Protein AF-A0A946NBS6-F1 (afdb_monomer_lite)

Sequence (72 aa):
MTDFNSFRNAVLEDDDLQEQVISIINTATANGSGMGDGIATLAKTYGFTITSDEVYAHQDFLGQDGDLTDFE

Structure (mmCIF, N/CA/C/O backbone):
data_AF-A0A946NBS6-F1
#
_entry.id   AF-A0A946NBS6-F1
#
loop_
_atom_site.group_PDB
_atom_site.id
_atom_site.type_symbol
_atom_site.label_atom_id
_atom_site.label_alt_id
_atom_site.label_comp_id
_atom_site.label_asym_id
_atom_site.label_entity_id
_atom_site.label_seq_id
_atom_site.pdbx_PDB_ins_code
_atom_site.Cartn_x
_atom_site.Cartn_y
_atom_site.Cartn_z
_atom_site.occupancy
_atom_site.B_iso_or_equiv
_atom_site.auth_seq_id
_atom_site.auth_comp_id
_atom_site.auth_asym_id
_atom_site.auth_atom_id
_atom_site.pdbx_PDB_model_num
ATOM 1 N N . MET A 1 1 ? -15.551 -9.218 6.542 1.00 68.88 1 MET A N 1
ATOM 2 C CA . MET A 1 1 ? -14.596 -8.376 5.797 1.00 68.88 1 MET A CA 1
ATOM 3 C C . MET A 1 1 ? -13.213 -8.736 6.302 1.00 68.88 1 MET A C 1
ATOM 5 O O . MET A 1 1 ? -13.071 -8.834 7.513 1.00 68.88 1 MET A O 1
ATOM 9 N N . THR A 1 2 ? -12.267 -9.061 5.422 1.00 87.94 2 THR A N 1
ATOM 10 C CA . THR A 1 2 ? -10.859 -9.253 5.810 1.00 87.94 2 THR A CA 1
ATOM 11 C C . THR A 1 2 ? -10.206 -7.889 6.023 1.00 87.94 2 THR A C 1
ATOM 13 O O . THR A 1 2 ? -10.687 -6.901 5.466 1.00 87.94 2 THR A O 1
ATOM 16 N N . ASP A 1 3 ? -9.112 -7.827 6.782 1.00 90.69 3 ASP A N 1
ATOM 17 C CA . ASP A 1 3 ? -8.336 -6.589 6.946 1.00 90.69 3 ASP A CA 1
ATOM 18 C C . ASP A 1 3 ? -7.855 -6.051 5.596 1.00 90.69 3 ASP A C 1
ATOM 20 O O . ASP A 1 3 ? -7.890 -4.845 5.380 1.00 90.69 3 ASP A O 1
ATOM 24 N N . PHE A 1 4 ? -7.522 -6.941 4.653 1.00 90.69 4 PHE A N 1
ATOM 25 C CA . PHE A 1 4 ? -7.206 -6.560 3.279 1.00 90.69 4 PHE A CA 1
ATOM 26 C C . PHE A 1 4 ? -8.369 -5.850 2.577 1.00 90.69 4 PHE A C 1
ATOM 28 O O . PHE A 1 4 ? -8.173 -4.786 2.002 1.00 90.69 4 PHE A O 1
ATOM 35 N N . ASN A 1 5 ? -9.592 -6.387 2.650 1.00 89.38 5 ASN A N 1
ATOM 36 C CA . ASN A 1 5 ? -10.750 -5.743 2.022 1.00 89.38 5 ASN A CA 1
ATOM 37 C C . ASN A 1 5 ? -11.089 -4.405 2.690 1.00 89.38 5 ASN A C 1
ATOM 39 O O . ASN A 1 5 ? -11.489 -3.469 2.009 1.00 89.38 5 ASN A O 1
ATOM 43 N N . SER A 1 6 ? -10.923 -4.305 4.010 1.00 92.81 6 SER A N 1
ATOM 44 C CA . SER A 1 6 ? -11.119 -3.046 4.734 1.00 92.81 6 SER A CA 1
ATOM 45 C C . SER A 1 6 ? -10.061 -2.006 4.352 1.00 92.81 6 SER A C 1
ATOM 47 O O . SER A 1 6 ? -10.405 -0.850 4.126 1.00 92.81 6 SER A O 1
ATOM 49 N N . PHE A 1 7 ? -8.795 -2.419 4.224 1.00 92.75 7 PHE A N 1
ATOM 50 C CA . PHE A 1 7 ? -7.709 -1.564 3.749 1.00 92.75 7 PHE A CA 1
ATOM 51 C C . PHE A 1 7 ? -7.951 -1.107 2.312 1.00 92.75 7 PHE A C 1
ATOM 53 O O . PHE A 1 7 ? -7.878 0.084 2.043 1.00 92.75 7 PHE A O 1
ATOM 60 N N . ARG A 1 8 ? -8.312 -2.025 1.406 1.00 89.12 8 ARG A N 1
ATOM 61 C CA . ARG A 1 8 ? -8.674 -1.699 0.022 1.00 89.12 8 ARG A CA 1
ATOM 62 C C . ARG A 1 8 ? -9.751 -0.618 -0.024 1.00 89.12 8 ARG A C 1
ATOM 64 O O . ARG A 1 8 ? -9.579 0.360 -0.733 1.00 89.12 8 ARG A O 1
ATOM 71 N N . ASN A 1 9 ? -10.831 -0.771 0.739 1.00 90.69 9 ASN A N 1
ATOM 72 C CA . ASN A 1 9 ? -11.893 0.233 0.7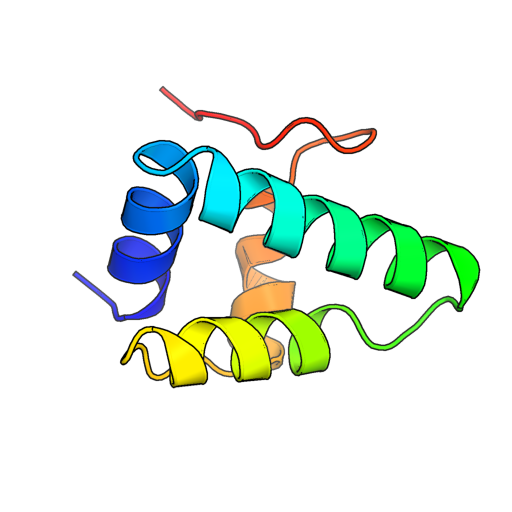70 1.00 90.69 9 ASN A CA 1
ATOM 73 C C . ASN A 1 9 ? -11.393 1.581 1.296 1.00 90.69 9 ASN A C 1
ATOM 75 O O . ASN A 1 9 ? -11.699 2.602 0.699 1.00 90.69 9 ASN A O 1
ATOM 79 N N . ALA A 1 10 ? -10.578 1.587 2.354 1.00 92.44 10 ALA A N 1
ATOM 80 C CA . ALA A 1 10 ? -9.982 2.822 2.859 1.00 92.44 10 ALA A CA 1
ATOM 81 C C . ALA A 1 10 ? -9.117 3.516 1.796 1.00 92.44 10 ALA A C 1
ATOM 83 O O . ALA A 1 10 ? -9.197 4.725 1.649 1.00 92.44 10 ALA A O 1
ATOM 84 N N . VAL A 1 11 ? -8.334 2.758 1.023 1.00 90.31 11 VAL A N 1
ATOM 85 C CA . VAL A 1 11 ? -7.509 3.285 -0.077 1.00 90.31 11 VAL A CA 1
ATOM 86 C C . VAL A 1 11 ? -8.362 3.886 -1.205 1.00 90.31 11 VAL A C 1
ATOM 88 O O . VAL A 1 11 ? -7.917 4.810 -1.872 1.00 90.31 11 VAL A O 1
ATOM 91 N N . LEU A 1 12 ? -9.568 3.370 -1.444 1.00 87.75 12 LEU A N 1
ATOM 92 C CA . LEU A 1 12 ? 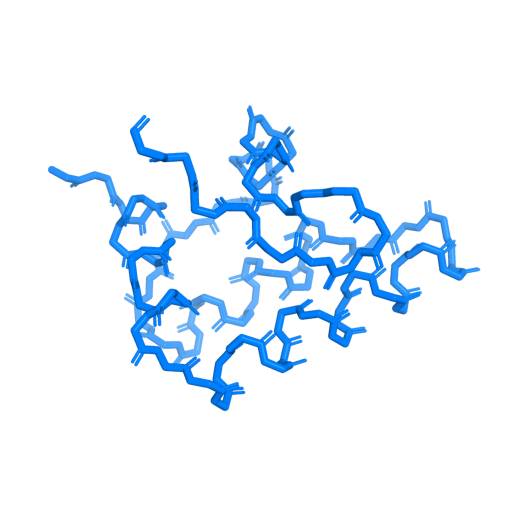-10.487 3.902 -2.460 1.00 87.75 12 LEU A CA 1
ATOM 93 C C . LEU A 1 12 ? -11.281 5.119 -1.959 1.00 87.75 12 LEU A C 1
ATOM 95 O O . LEU A 1 12 ? -11.710 5.947 -2.754 1.00 87.75 12 LEU A O 1
ATOM 99 N N . GLU A 1 13 ? -11.487 5.225 -0.647 1.00 90.88 13 GLU A N 1
ATOM 100 C CA . GLU A 1 13 ? -12.237 6.314 -0.012 1.00 90.88 13 GLU A CA 1
ATOM 101 C C . GLU A 1 13 ? -11.353 7.510 0.404 1.00 90.88 13 GLU A C 1
ATOM 103 O O . GLU A 1 13 ? -11.889 8.570 0.731 1.00 90.88 13 GLU A O 1
ATOM 108 N N . ASP A 1 14 ? -10.024 7.352 0.413 1.00 92.31 14 ASP A N 1
ATOM 109 C CA . ASP A 1 14 ? -9.053 8.339 0.904 1.00 92.31 14 ASP A CA 1
ATOM 110 C C . ASP A 1 14 ? -7.954 8.612 -0.142 1.00 92.31 14 ASP A C 1
ATOM 112 O O . ASP A 1 14 ? -7.052 7.796 -0.349 1.00 92.31 14 ASP A O 1
ATOM 116 N N . ASP A 1 15 ? -8.020 9.792 -0.770 1.00 89.81 15 ASP A N 1
ATOM 117 C CA . ASP A 1 15 ? -7.073 10.255 -1.796 1.00 89.81 15 ASP A CA 1
ATOM 118 C C . ASP A 1 15 ? -5.621 10.340 -1.276 1.00 89.81 15 ASP A C 1
ATOM 120 O O . ASP A 1 15 ? -4.677 10.015 -2.003 1.00 89.81 15 ASP A O 1
ATOM 124 N N . ASP A 1 16 ? -5.414 10.726 -0.010 1.00 92.12 16 ASP A N 1
ATOM 125 C CA . ASP A 1 16 ? -4.074 10.835 0.586 1.00 92.12 16 ASP A CA 1
ATOM 126 C C . ASP A 1 16 ? -3.472 9.438 0.817 1.00 92.12 16 ASP A C 1
ATOM 128 O O . ASP A 1 16 ? -2.261 9.212 0.680 1.00 92.12 16 ASP A O 1
ATOM 132 N N . LEU A 1 17 ? -4.310 8.472 1.199 1.00 92.44 17 LEU A N 1
ATOM 133 C CA . LEU A 1 17 ? -3.905 7.075 1.331 1.00 92.44 17 LEU A CA 1
ATOM 134 C C . LEU A 1 17 ? -3.664 6.436 -0.045 1.00 92.44 17 LEU A C 1
ATOM 136 O O . LEU A 1 17 ? -2.697 5.685 -0.214 1.00 92.44 17 LEU A O 1
ATOM 140 N N . GLN A 1 18 ? -4.494 6.768 -1.031 1.00 90.38 18 GLN A N 1
ATOM 141 C CA . GLN A 1 18 ? -4.326 6.359 -2.420 1.00 90.38 18 GLN A CA 1
ATOM 142 C C . GLN A 1 18 ? -2.977 6.819 -2.984 1.00 90.38 18 GLN A C 1
ATOM 144 O O . GLN A 1 18 ? -2.219 5.995 -3.502 1.00 90.38 18 GLN A O 1
ATOM 149 N N . GLU A 1 19 ? -2.619 8.095 -2.816 1.00 91.69 19 GLU A N 1
ATOM 150 C CA . GLU A 1 19 ? -1.337 8.634 -3.285 1.00 91.69 19 GLU A CA 1
ATOM 151 C C . GLU A 1 19 ? -0.141 7.912 -2.638 1.00 91.69 19 GLU A C 1
ATOM 153 O O . GLU A 1 19 ? 0.847 7.586 -3.307 1.00 91.69 19 GLU A O 1
ATOM 158 N N . GLN A 1 20 ? -0.234 7.581 -1.346 1.00 93.62 20 GLN A N 1
ATOM 159 C CA . GLN A 1 20 ? 0.809 6.824 -0.649 1.00 93.62 20 GLN A CA 1
ATOM 160 C C . GLN A 1 20 ? 0.965 5.401 -1.190 1.00 93.62 20 GLN A C 1
ATOM 162 O O . GLN A 1 20 ? 2.096 4.945 -1.389 1.00 93.62 20 GLN A O 1
ATOM 167 N N . VAL A 1 21 ? -0.141 4.703 -1.462 1.00 91.69 21 VAL A N 1
ATOM 168 C CA . VAL A 1 21 ? -0.109 3.372 -2.086 1.00 91.69 21 VAL A CA 1
ATOM 169 C C . VAL A 1 21 ? 0.533 3.451 -3.472 1.00 91.69 21 VAL A C 1
ATOM 171 O O . VAL A 1 21 ? 1.460 2.689 -3.754 1.00 91.69 21 VAL A O 1
ATOM 174 N N . ILE A 1 22 ? 0.123 4.412 -4.303 1.00 89.94 22 ILE A N 1
ATOM 175 C CA . ILE A 1 22 ? 0.680 4.625 -5.648 1.00 89.94 22 ILE A CA 1
ATOM 176 C C . ILE A 1 22 ? 2.187 4.912 -5.585 1.00 89.94 22 ILE A C 1
ATOM 178 O O . ILE A 1 22 ? 2.971 4.343 -6.348 1.00 89.94 22 ILE A O 1
ATOM 182 N N . SER A 1 23 ? 2.634 5.738 -4.638 1.00 92.31 23 SER A N 1
ATOM 183 C CA . SER A 1 23 ? 4.056 6.041 -4.432 1.00 92.31 23 SER A CA 1
ATOM 184 C C . SER A 1 23 ? 4.884 4.793 -4.093 1.00 92.31 23 SER A C 1
ATOM 186 O O . SER A 1 23 ? 5.980 4.593 -4.637 1.00 92.31 23 SER A O 1
ATOM 188 N N . ILE A 1 24 ? 4.344 3.904 -3.251 1.00 92.62 24 ILE A N 1
ATOM 189 C CA . ILE A 1 24 ? 4.978 2.623 -2.914 1.00 92.62 24 ILE A CA 1
ATOM 190 C C . ILE A 1 24 ? 5.072 1.723 -4.149 1.00 92.62 24 ILE A C 1
ATOM 192 O O . ILE A 1 24 ? 6.139 1.160 -4.397 1.00 92.62 24 ILE A O 1
ATOM 196 N N . ILE A 1 25 ? 4.005 1.617 -4.948 1.00 89.31 25 ILE A N 1
ATOM 197 C CA .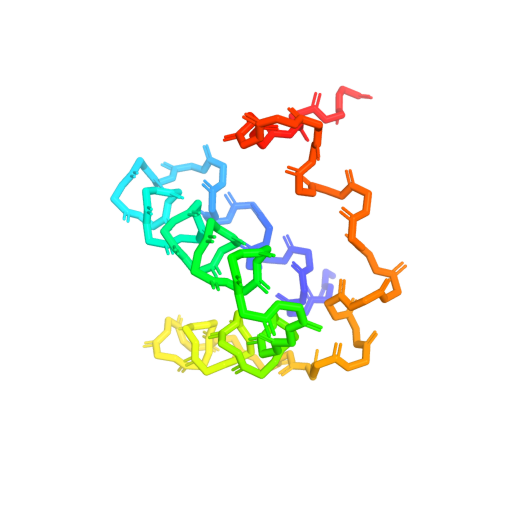 ILE A 1 25 ? 3.992 0.824 -6.189 1.00 89.31 25 ILE A CA 1
ATOM 198 C C . ILE A 1 25 ? 5.032 1.350 -7.180 1.00 89.31 25 ILE A C 1
ATOM 200 O O . ILE A 1 25 ? 5.819 0.568 -7.713 1.00 89.31 25 ILE A O 1
ATOM 204 N N . ASN A 1 26 ? 5.081 2.664 -7.404 1.00 89.00 26 ASN A N 1
ATOM 205 C CA . ASN A 1 26 ? 6.032 3.284 -8.329 1.00 89.00 26 ASN A CA 1
ATOM 206 C C . ASN A 1 26 ? 7.479 3.041 -7.890 1.00 89.00 26 ASN A C 1
ATOM 208 O O . ASN A 1 26 ? 8.332 2.659 -8.695 1.00 89.00 26 ASN A O 1
ATOM 212 N N . THR A 1 27 ? 7.746 3.189 -6.593 1.00 91.88 27 THR A N 1
ATOM 213 C CA . THR A 1 27 ? 9.062 2.908 -6.010 1.00 91.88 27 THR A CA 1
ATOM 214 C C . THR A 1 27 ? 9.426 1.429 -6.143 1.00 91.88 27 THR A C 1
ATOM 216 O O . THR A 1 27 ? 10.547 1.095 -6.528 1.00 91.88 27 THR A O 1
ATOM 219 N N . ALA A 1 28 ? 8.487 0.527 -5.861 1.00 90.69 28 ALA A N 1
ATOM 220 C CA . ALA A 1 28 ? 8.710 -0.909 -5.958 1.00 90.69 28 ALA A CA 1
ATOM 221 C C . ALA A 1 28 ? 8.897 -1.378 -7.406 1.00 90.69 28 ALA A C 1
ATOM 223 O O . ALA A 1 28 ? 9.742 -2.231 -7.661 1.00 90.69 28 ALA A O 1
ATOM 224 N N . THR A 1 29 ? 8.174 -0.781 -8.354 1.00 87.31 29 THR A N 1
ATOM 225 C CA . THR A 1 29 ? 8.331 -1.009 -9.797 1.00 87.31 29 THR A CA 1
ATOM 226 C C . THR A 1 29 ? 9.714 -0.570 -10.266 1.00 87.31 29 THR A C 1
ATOM 228 O O . THR A 1 29 ? 10.404 -1.333 -10.940 1.00 87.31 29 THR A O 1
ATOM 231 N N . ALA A 1 30 ? 10.171 0.616 -9.850 1.00 90.81 30 ALA A N 1
ATOM 232 C CA . ALA A 1 30 ? 11.511 1.105 -10.171 1.00 90.81 30 ALA A CA 1
ATOM 233 C C . ALA A 1 30 ? 12.625 0.221 -9.576 1.00 90.81 30 ALA A C 1
ATOM 235 O O . ALA A 1 30 ? 13.658 0.013 -10.213 1.00 90.81 30 ALA A O 1
ATOM 236 N N . ASN A 1 31 ? 12.409 -0.326 -8.377 1.00 90.06 31 ASN A N 1
ATOM 237 C CA . ASN A 1 31 ? 13.375 -1.175 -7.673 1.00 90.06 31 ASN A CA 1
ATOM 238 C C . ASN A 1 31 ? 13.244 -2.677 -8.000 1.00 90.06 31 ASN A C 1
ATOM 240 O O . ASN A 1 31 ? 14.088 -3.470 -7.582 1.00 90.06 31 ASN A O 1
ATOM 244 N N . GLY A 1 32 ? 12.176 -3.090 -8.689 1.00 87.38 32 GLY A N 1
ATOM 245 C CA . GLY A 1 32 ? 11.817 -4.491 -8.936 1.00 87.38 32 GLY A CA 1
ATOM 246 C C . GLY A 1 32 ? 11.453 -5.304 -7.683 1.00 87.38 32 GLY A C 1
ATOM 247 O O . GLY A 1 32 ? 11.425 -6.531 -7.746 1.00 87.38 32 GLY A O 1
ATOM 248 N N . SER A 1 33 ? 11.238 -4.661 -6.529 1.00 88.69 33 SER A N 1
ATOM 249 C CA . SER A 1 33 ? 10.944 -5.326 -5.250 1.00 88.69 33 SER A CA 1
ATOM 250 C C . SER A 1 33 ? 10.380 -4.354 -4.204 1.00 88.69 33 SER A C 1
ATOM 252 O O . SER A 1 33 ? 10.510 -3.140 -4.340 1.00 88.69 33 SER A O 1
ATOM 254 N N . GLY A 1 34 ? 9.771 -4.890 -3.139 1.00 89.25 34 GLY A N 1
ATOM 255 C CA . GLY A 1 34 ? 9.343 -4.109 -1.967 1.00 89.25 34 GLY A CA 1
ATOM 256 C C . GLY A 1 34 ? 7.881 -3.648 -1.964 1.00 89.25 34 GLY A C 1
ATOM 257 O O . GLY A 1 34 ? 7.471 -2.986 -1.016 1.00 89.25 34 GLY A O 1
ATOM 258 N N . MET A 1 35 ? 7.081 -4.027 -2.967 1.00 91.62 35 MET A N 1
ATOM 259 C CA . MET A 1 35 ? 5.661 -3.655 -3.047 1.00 91.62 35 MET A CA 1
ATOM 260 C C . MET A 1 35 ? 4.857 -4.239 -1.881 1.00 91.62 35 MET A C 1
ATOM 262 O O . MET A 1 35 ? 4.226 -3.497 -1.133 1.00 91.62 35 MET A O 1
ATOM 266 N N . GLY A 1 36 ? 4.934 -5.562 -1.691 1.00 92.06 36 GLY A N 1
ATOM 267 C CA . GLY A 1 36 ? 4.201 -6.254 -0.629 1.00 92.06 36 GLY A CA 1
ATOM 268 C C . GLY A 1 36 ? 4.539 -5.723 0.765 1.00 92.06 36 GLY A C 1
ATOM 269 O O . GLY A 1 36 ? 3.641 -5.390 1.532 1.00 92.06 36 GLY A O 1
ATOM 270 N N . ASP A 1 37 ? 5.830 -5.593 1.080 1.00 94.81 37 ASP A N 1
ATOM 271 C CA . ASP A 1 37 ? 6.277 -5.130 2.400 1.00 94.81 37 ASP A CA 1
ATOM 272 C C . ASP A 1 37 ? 5.953 -3.649 2.636 1.00 94.81 37 ASP A C 1
ATOM 274 O O . ASP A 1 37 ? 5.576 -3.266 3.748 1.00 94.81 37 ASP A O 1
ATOM 278 N N . GLY A 1 38 ? 6.063 -2.816 1.596 1.00 94.88 38 GLY A N 1
ATOM 279 C CA . GLY A 1 38 ? 5.710 -1.402 1.661 1.00 94.88 38 GLY A CA 1
ATOM 280 C C . GLY A 1 38 ? 4.227 -1.206 1.965 1.00 94.88 38 GLY A C 1
ATOM 281 O O . GLY A 1 38 ? 3.884 -0.513 2.923 1.00 94.88 38 GLY A O 1
ATOM 282 N N . ILE A 1 39 ? 3.351 -1.875 1.211 1.00 94.12 39 ILE A N 1
ATOM 283 C CA . ILE A 1 39 ? 1.897 -1.777 1.393 1.00 94.12 39 ILE A CA 1
ATOM 284 C C . ILE A 1 39 ? 1.474 -2.380 2.740 1.00 94.12 39 ILE A C 1
ATOM 286 O O . ILE A 1 39 ? 0.682 -1.768 3.452 1.00 94.12 39 ILE A O 1
ATOM 290 N N . ALA A 1 40 ? 2.047 -3.515 3.153 1.00 94.88 40 ALA A N 1
ATOM 291 C CA . ALA A 1 40 ? 1.764 -4.104 4.464 1.00 94.88 40 ALA A CA 1
ATOM 292 C C . ALA A 1 40 ? 2.170 -3.1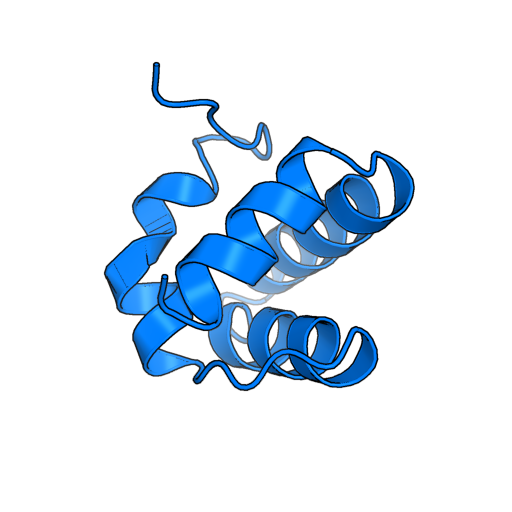83 5.627 1.00 94.88 40 ALA A C 1
ATOM 294 O O . ALA A 1 40 ? 1.453 -3.062 6.624 1.00 94.88 40 ALA A O 1
ATOM 295 N N . THR A 1 41 ? 3.299 -2.484 5.492 1.00 96.25 41 THR A N 1
ATOM 296 C CA . THR A 1 41 ? 3.757 -1.503 6.486 1.00 96.25 41 THR A CA 1
ATOM 297 C C . THR A 1 41 ? 2.844 -0.277 6.531 1.00 96.25 41 THR A C 1
ATOM 299 O O . THR A 1 41 ? 2.497 0.193 7.620 1.00 96.25 41 THR A O 1
ATOM 302 N N . LEU A 1 42 ? 2.418 0.219 5.366 1.00 95.38 42 LEU A N 1
ATOM 303 C CA . LEU A 1 42 ? 1.464 1.321 5.264 1.00 95.38 42 LEU A CA 1
ATOM 304 C C . LEU A 1 42 ? 0.132 0.943 5.918 1.00 95.38 42 LEU A C 1
ATOM 306 O O . LEU A 1 42 ? -0.301 1.608 6.854 1.00 95.38 42 LEU A O 1
ATOM 310 N N . ALA A 1 43 ? -0.463 -0.178 5.522 1.00 94.50 43 ALA A N 1
ATOM 311 C CA . ALA A 1 43 ? -1.717 -0.679 6.075 1.00 94.50 43 ALA A CA 1
ATOM 312 C C . ALA A 1 43 ? -1.678 -0.820 7.606 1.00 94.50 43 ALA A C 1
ATOM 314 O O . ALA A 1 43 ? -2.606 -0.395 8.295 1.00 94.50 43 ALA A O 1
ATOM 315 N N . LYS A 1 44 ? -0.558 -1.301 8.162 1.00 95.56 44 LYS A N 1
ATOM 316 C CA . LYS A 1 44 ? -0.350 -1.384 9.615 1.00 95.56 44 LYS A CA 1
ATOM 317 C C . LYS A 1 44 ? -0.356 -0.024 10.311 1.00 95.56 44 LYS A C 1
ATOM 319 O O . LYS A 1 44 ? -0.822 0.073 11.446 1.00 95.56 44 LYS A O 1
ATOM 324 N N . THR A 1 45 ? 0.124 1.024 9.645 1.00 95.31 45 THR A N 1
ATOM 325 C CA . THR A 1 45 ? 0.086 2.406 10.158 1.00 95.31 45 THR A CA 1
ATOM 326 C C . THR A 1 45 ? -1.350 2.928 10.249 1.00 95.31 45 THR A C 1
ATOM 328 O O . THR A 1 45 ? -1.672 3.689 11.157 1.00 95.31 45 THR A O 1
ATOM 331 N N . TYR A 1 46 ? -2.226 2.435 9.372 1.00 93.12 46 TYR A N 1
ATOM 332 C CA . TYR A 1 46 ? -3.659 2.730 9.346 1.00 93.12 46 TYR A CA 1
ATOM 333 C C . TYR A 1 46 ? -4.504 1.747 10.183 1.00 93.12 46 TYR A C 1
ATOM 335 O O . TYR A 1 46 ? -5.728 1.840 10.205 1.00 93.12 46 TYR A O 1
ATOM 343 N N . GLY A 1 47 ? -3.866 0.828 10.919 1.00 95.19 47 GLY A N 1
ATOM 344 C CA . GLY A 1 47 ? -4.538 -0.103 11.831 1.00 95.19 47 GLY A CA 1
ATOM 345 C C . GLY A 1 47 ? -5.010 -1.414 11.199 1.00 95.19 47 GLY A C 1
ATOM 346 O O . GLY A 1 47 ? -5.694 -2.186 11.869 1.00 95.19 47 GLY A O 1
ATOM 347 N N . PHE A 1 48 ? -4.628 -1.697 9.953 1.00 94.12 48 PHE A N 1
ATOM 348 C CA . PHE A 1 48 ? -4.947 -2.948 9.266 1.00 94.12 48 PHE A CA 1
ATOM 349 C C . PHE A 1 48 ? -3.811 -3.963 9.401 1.00 94.12 48 PHE A C 1
ATOM 351 O O . PHE A 1 48 ? -2.634 -3.621 9.280 1.00 94.12 48 PHE A O 1
ATOM 358 N N . THR A 1 49 ? -4.145 -5.233 9.612 1.00 94.81 49 THR A N 1
ATOM 359 C CA . THR A 1 49 ? -3.156 -6.314 9.657 1.00 94.81 49 THR A CA 1
ATOM 360 C C . THR A 1 49 ? -3.202 -7.099 8.354 1.00 94.81 49 THR A C 1
ATOM 362 O O . THR A 1 49 ? -3.965 -8.051 8.226 1.00 94.81 49 THR A O 1
ATOM 365 N N . ILE A 1 50 ? -2.370 -6.701 7.392 1.00 93.25 50 ILE A N 1
ATOM 366 C CA . ILE A 1 50 ? -2.193 -7.417 6.121 1.00 93.25 50 ILE A CA 1
ATOM 367 C C . ILE A 1 50 ? -0.744 -7.879 5.974 1.00 93.25 50 ILE A C 1
ATOM 369 O O . ILE A 1 50 ? 0.184 -7.253 6.493 1.00 93.25 50 ILE A O 1
ATOM 373 N N . THR A 1 51 ? -0.547 -8.974 5.256 1.00 93.88 51 THR A N 1
ATOM 374 C CA . THR A 1 51 ? 0.771 -9.525 4.929 1.00 93.88 51 THR A CA 1
ATOM 375 C C . THR A 1 51 ? 1.198 -9.146 3.515 1.00 93.88 51 THR A C 1
ATOM 377 O O . THR A 1 51 ? 0.373 -8.850 2.652 1.00 93.88 51 THR A O 1
ATOM 380 N N . SER A 1 52 ? 2.504 -9.180 3.250 1.00 92.62 52 SER A N 1
ATOM 381 C CA . SER A 1 52 ? 3.028 -8.979 1.897 1.00 92.62 52 SER A CA 1
ATOM 382 C C . SER A 1 52 ? 2.539 -10.052 0.920 1.00 92.62 52 SER A C 1
ATOM 384 O O . SER A 1 52 ? 2.265 -9.734 -0.235 1.00 92.62 52 SER A O 1
ATOM 386 N N . ASP A 1 53 ? 2.341 -11.285 1.391 1.00 92.19 53 ASP A N 1
ATOM 387 C CA . ASP A 1 53 ? 1.735 -12.364 0.607 1.00 92.19 53 ASP A CA 1
ATOM 388 C C . ASP A 1 53 ? 0.287 -12.046 0.210 1.00 92.19 53 ASP A C 1
ATOM 390 O O . ASP A 1 53 ? -0.081 -12.245 -0.946 1.00 92.19 53 ASP A O 1
ATOM 394 N N . GLU A 1 54 ? -0.527 -11.500 1.122 1.00 91.19 54 GLU A N 1
ATOM 395 C CA . GLU A 1 54 ? -1.891 -11.051 0.799 1.00 91.19 54 GLU A CA 1
ATOM 396 C C . GLU A 1 54 ? -1.889 -9.922 -0.236 1.00 91.19 54 GLU A C 1
ATOM 398 O O . GLU A 1 54 ? -2.714 -9.928 -1.147 1.00 91.19 54 GLU A O 1
ATOM 403 N N . VAL A 1 55 ? -0.936 -8.990 -0.152 1.00 89.88 55 VAL A N 1
ATOM 404 C CA . VAL A 1 55 ? -0.786 -7.919 -1.149 1.00 89.88 55 VAL A CA 1
ATOM 405 C C . VAL A 1 55 ? -0.470 -8.492 -2.533 1.00 89.88 55 VAL A C 1
ATOM 407 O O . VAL A 1 55 ? -1.091 -8.082 -3.509 1.00 89.88 55 VAL A O 1
ATOM 410 N N . TYR A 1 56 ? 0.448 -9.458 -2.646 1.00 87.81 56 TYR A N 1
ATOM 411 C CA . TYR A 1 56 ? 0.759 -10.091 -3.936 1.00 87.81 56 TYR A CA 1
ATOM 412 C C . TYR A 1 56 ? -0.372 -10.990 -4.451 1.00 87.81 56 TYR A C 1
ATOM 414 O O . TYR A 1 56 ? -0.607 -11.044 -5.661 1.00 87.81 56 TYR A O 1
ATOM 422 N N . ALA A 1 57 ? -1.085 -11.676 -3.554 1.00 89.00 57 ALA A N 1
ATOM 423 C CA . ALA A 1 57 ? -2.247 -12.496 -3.895 1.00 89.00 57 ALA A CA 1
ATOM 424 C C . ALA A 1 57 ? -3.430 -11.661 -4.412 1.00 89.00 57 ALA A C 1
ATOM 426 O O . ALA A 1 57 ? -4.274 -12.183 -5.139 1.00 89.00 57 ALA A O 1
ATOM 427 N N . HIS A 1 58 ? -3.477 -10.375 -4.060 1.00 85.94 58 HIS A N 1
ATOM 428 C CA . HIS A 1 58 ? -4.527 -9.434 -4.441 1.00 85.94 58 HIS A CA 1
ATOM 429 C C . HIS A 1 58 ? -3.987 -8.207 -5.191 1.00 85.94 58 HIS A C 1
ATOM 431 O O . HIS A 1 58 ? -4.604 -7.140 -5.173 1.00 85.94 58 HIS A O 1
ATOM 437 N N . GLN A 1 59 ? -2.849 -8.358 -5.877 1.00 77.75 59 GLN A N 1
ATOM 438 C CA . GLN A 1 59 ? -2.212 -7.275 -6.633 1.00 77.75 59 GLN A CA 1
ATOM 439 C C . GLN A 1 59 ? -3.092 -6.742 -7.769 1.00 77.75 59 GLN A C 1
ATOM 441 O O . GLN A 1 59 ? -2.880 -5.625 -8.220 1.00 77.75 59 GLN A O 1
ATOM 446 N N . ASP A 1 60 ? -4.104 -7.507 -8.187 1.00 76.00 60 ASP A N 1
ATOM 447 C CA . ASP A 1 60 ? -5.088 -7.089 -9.186 1.00 76.00 60 ASP A CA 1
ATOM 448 C C . ASP A 1 60 ? -5.770 -5.762 -8.805 1.00 76.00 60 ASP A C 1
ATOM 450 O O . ASP A 1 60 ? -6.135 -4.995 -9.687 1.00 76.00 60 ASP A O 1
ATOM 454 N N . PHE A 1 61 ? -5.901 -5.448 -7.505 1.00 72.81 61 PHE A N 1
ATOM 455 C CA . PHE A 1 61 ? -6.465 -4.174 -7.027 1.00 72.81 61 PHE A CA 1
ATOM 456 C C . PHE A 1 61 ? -5.603 -2.949 -7.372 1.00 72.81 61 PHE A C 1
ATOM 458 O O . PHE A 1 61 ? -6.120 -1.836 -7.429 1.00 72.81 61 PHE A O 1
ATOM 465 N N . LEU A 1 62 ? -4.305 -3.145 -7.609 1.00 71.38 62 LEU A N 1
ATOM 466 C CA . LEU A 1 62 ? -3.340 -2.073 -7.856 1.00 71.38 62 LEU A CA 1
ATOM 467 C C . LEU A 1 62 ? -3.480 -1.456 -9.258 1.00 71.38 62 LEU A C 1
ATOM 469 O O . LEU A 1 62 ? -2.787 -0.488 -9.561 1.00 71.38 62 LEU A O 1
ATOM 473 N N . GLY A 1 63 ? -4.369 -2.021 -10.085 1.00 64.38 63 GLY A N 1
ATOM 474 C CA . GLY A 1 63 ? -4.592 -1.650 -11.474 1.00 64.38 63 GLY A CA 1
ATOM 475 C C . GLY A 1 63 ? -3.329 -1.662 -12.334 1.00 64.38 63 GLY A C 1
ATOM 476 O O . GLY A 1 63 ? -2.267 -2.137 -11.931 1.00 64.38 63 GLY A O 1
ATOM 477 N N . GLN A 1 64 ? -3.457 -1.208 -13.579 1.00 58.59 64 GLN A N 1
ATOM 478 C CA . GLN A 1 64 ? -2.311 -1.060 -14.480 1.00 58.59 64 GLN A CA 1
ATOM 479 C C . GLN A 1 64 ? -1.890 0.408 -14.535 1.00 58.59 64 GLN A C 1
ATOM 481 O O . GLN A 1 64 ? -2.729 1.300 -14.470 1.00 58.59 64 GLN A O 1
ATOM 486 N N . ASP A 1 65 ? -0.583 0.650 -14.649 1.00 58.16 65 ASP A N 1
ATOM 487 C CA . ASP A 1 65 ? 0.012 1.984 -14.822 1.00 58.16 65 ASP A CA 1
ATOM 488 C C . ASP A 1 65 ? -0.221 2.991 -13.674 1.00 58.16 65 ASP A C 1
ATOM 490 O O . ASP A 1 65 ? -0.084 4.199 -13.867 1.00 58.16 65 ASP A O 1
ATOM 494 N N . GLY A 1 66 ? -0.489 2.505 -12.457 1.00 54.50 66 GLY A N 1
ATOM 495 C CA . GLY A 1 66 ? -0.596 3.347 -11.259 1.00 54.50 66 GLY A CA 1
ATOM 496 C C . GLY A 1 66 ? -1.983 3.939 -11.014 1.00 54.50 66 GLY A C 1
ATOM 497 O O . GLY A 1 66 ? -2.113 4.796 -10.144 1.00 54.50 66 GLY A O 1
ATOM 498 N N . ASP A 1 67 ? -2.996 3.476 -11.747 1.00 63.31 67 ASP A N 1
ATOM 499 C CA . ASP A 1 67 ? -4.398 3.794 -11.487 1.00 63.31 67 ASP A CA 1
ATOM 500 C C . ASP A 1 67 ? -5.018 2.657 -10.669 1.00 63.31 67 ASP A C 1
ATOM 502 O O . ASP A 1 67 ? -5.076 1.524 -11.146 1.00 63.31 67 ASP A O 1
ATOM 506 N N . LEU A 1 68 ? -5.433 2.913 -9.425 1.00 67.44 68 LEU A N 1
ATOM 507 C CA . LEU A 1 68 ? -6.046 1.874 -8.592 1.00 67.44 68 LEU A CA 1
ATOM 508 C C . LEU A 1 68 ? -7.422 1.532 -9.165 1.00 67.44 68 LEU A C 1
ATOM 510 O O . LEU A 1 68 ? -8.293 2.389 -9.269 1.00 67.44 68 LEU A O 1
ATOM 514 N N . THR A 1 69 ? -7.638 0.278 -9.557 1.00 59.97 69 THR A N 1
ATOM 515 C CA . THR A 1 69 ? -8.899 -0.098 -10.201 1.00 59.97 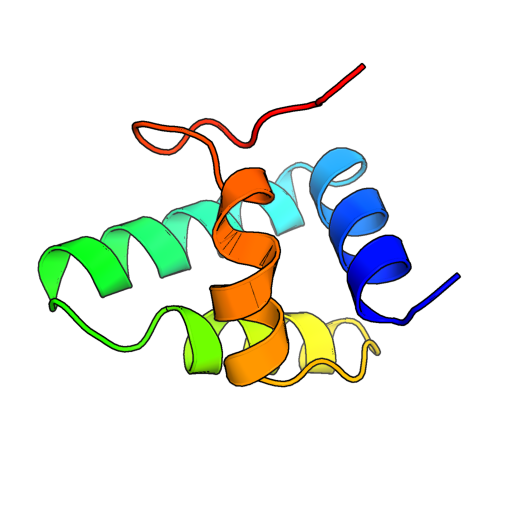69 THR A CA 1
ATOM 516 C C . THR A 1 69 ? -10.004 -0.306 -9.170 1.00 59.97 69 THR A C 1
ATOM 518 O O . THR A 1 69 ? -9.999 -1.286 -8.412 1.00 59.97 69 THR A O 1
ATOM 521 N N . ASP A 1 70 ? -11.011 0.564 -9.218 1.00 54.25 70 ASP A N 1
ATOM 522 C CA . ASP A 1 70 ? -12.364 0.269 -8.754 1.00 54.25 70 ASP A CA 1
ATOM 523 C C . ASP A 1 70 ? -12.944 -0.848 -9.630 1.00 54.25 70 ASP A C 1
ATOM 525 O O . ASP A 1 70 ? -13.478 -0.619 -10.714 1.00 54.25 70 ASP A O 1
ATOM 529 N N . PHE A 1 71 ? -12.804 -2.102 -9.205 1.00 50.81 71 PHE A N 1
ATOM 530 C CA . PHE A 1 71 ? -13.657 -3.149 -9.757 1.00 50.81 71 PHE A CA 1
ATOM 531 C C . PHE A 1 71 ? 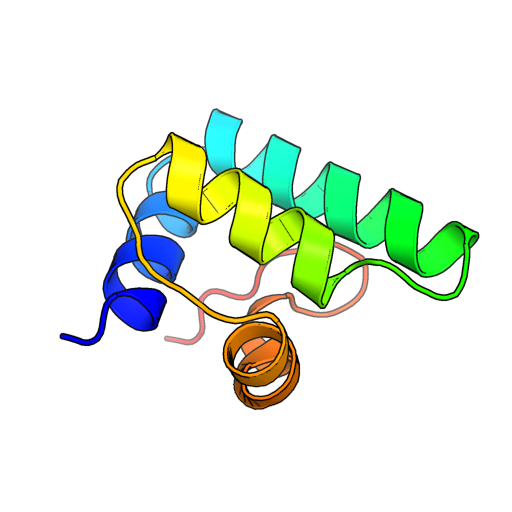-15.080 -2.920 -9.234 1.00 50.81 71 PHE A C 1
ATOM 533 O O . PHE A 1 71 ? -15.326 -3.195 -8.054 1.00 50.81 71 PHE A O 1
ATOM 540 N N . GLU A 1 72 ? -15.967 -2.402 -10.096 1.00 47.16 72 GLU A N 1
ATOM 541 C CA . GLU A 1 72 ? -17.429 -2.536 -9.943 1.00 47.16 72 GLU A CA 1
ATOM 542 C C . GLU A 1 72 ? -17.853 -4.007 -9.794 1.00 47.16 72 GLU A C 1
ATOM 544 O O . GLU A 1 72 ? -17.264 -4.884 -10.475 1.00 47.16 72 GLU A O 1
#

pLDDT: mean 85.65, std 12.5, range [47.16, 96.25]

Foldseek 3Di:
DALVVVLLVVCVVDPVSLVQLLVLVVVCVVVVHDNLVSSCVSSVVVVGHDGSVNCVVVVVQCPPPRDRDPDD

Secondary structure (DSSP, 8-state):
--HHHHHHHHHHH-HHHHHHHHHHHHHHHHHT--HHHHHHHHHHHTT----HHHHHHTGGGG-STT------

Radius of gyration: 10.94 Å; chains: 1; bounding box: 31×23×27 Å